Protein 3H5G (pdb70)

B-factor: mean 29.3, std 8.66, range [13.07, 100.46]

Secondary structure (DSSP, 8-state):
-HHHHHHHHHHHHH--HHHHHHHHHHT-/-HHHHHHHHHHHHH--HHHHHHHHHHH-/-HHHHHHHHHHHHH--HHHHHHHHHHT-

Structure (mmCIF, N/CA/C/O backbone):
data_3H5G
#
_entry.id   3H5G
#
_cell.length_a   76.723
_cell.length_b   29.237
_cell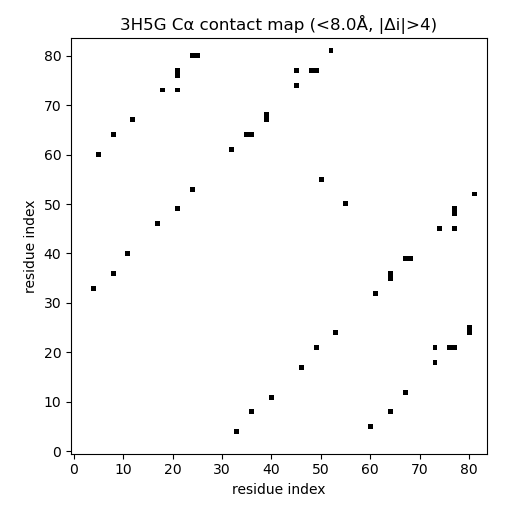.length_c   44.385
_cell.angle_alpha   90.00
_cell.angle_beta   119.60
_cell.angle_gamma   90.00
#
_symmetry.space_group_name_H-M   'C 1 2 1'
#
loop_
_entity.id
_entity.type
_entity.pdbx_description
1 polymer 'COIL SER L16D-Pen'
2 non-polymer 'ZINC ION'
3 non-polymer 'ACETATE ION'
4 water water
#
loop_
_atom_site.group_PDB
_atom_site.id
_atom_site.type_symbol
_atom_site.label_atom_id
_atom_site.label_alt_id
_atom_site.label_comp_id
_atom_site.label_asym_id
_atom_site.label_entity_id
_atom_site.label_seq_id
_atom_site.pdbx_PDB_ins_code
_atom_site.Cartn_x
_atom_site.Cartn_y
_atom_site.Cartn_z
_atom_site.occupancy
_atom_site.B_iso_or_equiv
_atom_site.auth_seq_id
_atom_site.auth_comp_id
_atom_site.auth_asym_id
_atom_site.auth_atom_id
_atom_site.pdbx_PDB_model_num
ATOM 4 N N . GLU A 1 2 ? -8.267 7.590 20.380 1.00 34.91 1 GLU A N 1
ATOM 5 C CA . GLU A 1 2 ? -7.163 6.656 20.583 1.00 34.02 1 GLU A CA 1
ATOM 6 C C . GLU A 1 2 ? -6.984 5.689 19.397 1.00 33.59 1 GLU A C 1
ATOM 7 O O . GLU A 1 2 ? -5.862 5.431 18.954 1.00 32.84 1 GLU A O 1
ATOM 13 N N . TRP A 1 3 ? -8.093 5.173 18.881 1.00 33.43 2 TRP A N 1
ATOM 14 C CA . TRP A 1 3 ? -8.041 4.204 17.784 1.00 33.24 2 TRP A CA 1
ATOM 15 C C . TRP A 1 3 ? -7.567 4.873 16.511 1.00 33.10 2 TRP A C 1
ATOM 16 O O . TRP A 1 3 ? -6.678 4.354 15.809 1.00 32.03 2 TRP A O 1
ATOM 27 N N . GLU A 1 4 ? -8.152 6.034 16.228 1.00 32.53 3 GLU A N 1
ATOM 28 C CA . GLU A 1 4 ? -7.796 6.791 15.028 1.00 32.56 3 GLU A CA 1
ATOM 29 C C . GLU A 1 4 ? -6.354 7.233 15.078 1.00 31.99 3 GLU A C 1
ATOM 30 O O . GLU A 1 4 ? -5.667 7.224 14.042 1.00 32.28 3 GLU A O 1
ATOM 36 N N . ALA A 1 5 ? -5.880 7.585 16.276 1.00 31.43 4 ALA A N 1
ATOM 37 C CA . ALA A 1 5 ? -4.475 7.957 16.474 1.00 31.67 4 ALA A CA 1
ATOM 38 C C . ALA A 1 5 ? -3.553 6.799 16.127 1.00 31.32 4 ALA A C 1
ATOM 39 O O . ALA A 1 5 ? -2.541 6.986 15.457 1.00 31.72 4 ALA A O 1
ATOM 41 N N . LEU A 1 6 ? -3.903 5.600 16.578 1.00 30.87 5 LEU A N 1
ATOM 42 C CA . LEU A 1 6 ? -3.135 4.391 16.234 1.00 30.82 5 LEU A CA 1
ATOM 43 C C . LEU A 1 6 ? -3.085 4.152 14.718 1.00 30.41 5 LEU A C 1
ATOM 44 O O . LEU A 1 6 ? -2.043 3.800 14.160 1.00 29.98 5 LEU A O 1
ATOM 49 N N . GLU A 1 7 ? -4.216 4.343 14.055 1.00 29.66 6 GLU A N 1
ATOM 50 C CA . GLU A 1 7 ? -4.273 4.177 12.600 1.00 29.69 6 GLU A CA 1
ATOM 51 C C . GLU A 1 7 ? -3.382 5.155 11.870 1.00 29.73 6 GLU A C 1
ATOM 52 O O . GLU A 1 7 ? -2.772 4.807 10.862 1.00 30.32 6 GLU A O 1
ATOM 58 N N . LYS A 1 8 ? -3.332 6.394 12.344 1.00 29.18 7 LYS A N 1
ATOM 59 C CA . LYS A 1 8 ? -2.483 7.397 11.712 1.00 28.86 7 LYS A CA 1
ATOM 60 C C . LYS A 1 8 ? -1.015 7.035 11.924 1.00 28.45 7 LYS A C 1
ATOM 61 O O . LYS A 1 8 ? -0.190 7.231 11.029 1.00 28.54 7 LYS A O 1
ATOM 67 N N . LYS A 1 9 ? -0.690 6.499 13.107 1.00 27.74 8 LYS A N 1
ATOM 68 C CA . LYS A 1 9 ? 0.666 6.024 13.391 1.00 27.53 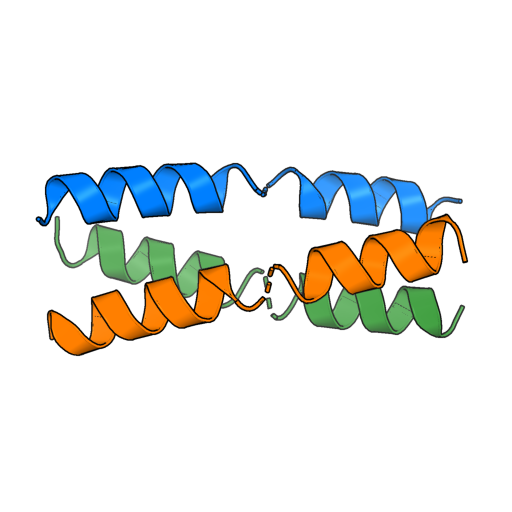8 LYS A CA 1
ATOM 69 C C . LYS A 1 9 ? 1.044 4.838 12.516 1.00 26.57 8 LYS A C 1
ATOM 70 O O . LYS A 1 9 ? 2.204 4.711 12.093 1.00 26.16 8 LYS A O 1
ATOM 76 N N . LEU A 1 10 ? 0.088 3.950 12.272 1.00 25.15 9 LEU A N 1
ATOM 77 C CA . LEU A 1 10 ? 0.333 2.786 11.406 1.00 25.24 9 LEU A CA 1
ATOM 78 C C . LEU A 1 10 ? 0.591 3.255 9.977 1.00 24.47 9 LEU A C 1
ATOM 79 O O . LEU A 1 10 ? 1.489 2.751 9.315 1.00 23.96 9 LEU A O 1
ATOM 84 N N . ALA A 1 11 ? -0.193 4.230 9.521 1.00 24.49 10 ALA A N 1
ATOM 85 C CA . ALA A 1 11 ? 0.024 4.859 8.214 1.00 24.90 10 ALA A CA 1
ATOM 86 C C . ALA A 1 11 ? 1.420 5.441 8.076 1.00 25.04 10 ALA A C 1
ATOM 87 O O . ALA A 1 11 ? 2.084 5.254 7.063 1.00 25.21 10 ALA A O 1
ATOM 89 N N . ALA A 1 12 ? 1.875 6.144 9.102 1.00 25.43 11 ALA A N 1
ATOM 90 C CA . ALA A 1 12 ? 3.221 6.703 9.113 1.00 25.94 11 ALA A CA 1
ATOM 91 C C . ALA A 1 12 ? 4.268 5.599 8.981 1.00 26.52 11 ALA A C 1
ATOM 92 O O . ALA A 1 12 ? 5.236 5.721 8.224 1.00 27.73 11 ALA A O 1
ATOM 94 N N . LEU A 1 13 ? 4.064 4.521 9.733 1.00 27.10 12 LEU A N 1
ATOM 95 C CA . LEU A 1 13 ? 5.008 3.412 9.732 1.00 27.51 12 LEU A CA 1
ATOM 96 C C . LEU A 1 13 ? 5.047 2.722 8.376 1.00 27.32 12 LEU A C 1
ATOM 97 O O . LEU A 1 13 ? 6.109 2.271 7.936 1.00 27.52 12 LEU A O 1
ATOM 102 N N . GLU A 1 14 ? 3.901 2.638 7.713 1.00 26.94 13 GLU A N 1
ATOM 103 C CA . GLU A 1 14 ? 3.842 2.022 6.392 1.00 27.63 13 GLU A CA 1
ATOM 104 C C . GLU A 1 14 ? 4.696 2.824 5.413 1.00 27.08 13 GLU A C 1
ATOM 105 O O . GLU A 1 14 ? 5.440 2.251 4.616 1.00 26.72 13 GLU A O 1
ATOM 111 N N . SER A 1 15 ? 4.621 4.148 5.502 1.00 27.11 14 SER A N 1
ATOM 112 C CA . SER A 1 15 ? 5.448 5.027 4.672 1.00 27.36 14 SER A CA 1
ATOM 113 C C . SER A 1 15 ? 6.939 4.858 4.931 1.00 27.22 14 SER A C 1
ATOM 114 O O . SER A 1 15 ? 7.746 4.793 4.007 1.00 27.76 14 SER A O 1
ATOM 117 N N . LYS A 1 16 ? 7.302 4.788 6.207 1.00 27.00 15 LYS A N 1
ATOM 118 C CA . LYS A 1 16 ? 8.680 4.556 6.599 1.00 27.00 15 LYS A CA 1
ATOM 119 C C . LYS A 1 16 ? 9.141 3.183 6.102 1.00 26.51 15 LYS A C 1
ATOM 120 O O . LYS A 1 16 ? 10.279 3.020 5.630 1.00 26.89 15 LYS A O 1
ATOM 134 N N . GLN A 1 18 ? 8.159 1.652 3.429 1.00 26.35 17 GLN A N 1
ATOM 135 C CA . GLN A 1 18 ? 8.451 1.753 2.003 1.00 26.55 17 GLN A CA 1
ATOM 136 C C . GLN A 1 18 ? 9.771 2.459 1.784 1.00 26.10 17 GLN A C 1
ATOM 137 O O . GLN A 1 18 ? 10.594 2.041 0.949 1.00 27.02 17 GLN A O 1
ATOM 143 N N . ALA A 1 19 ? 9.999 3.513 2.562 1.00 25.68 18 ALA A N 1
ATOM 144 C CA . ALA A 1 19 ? 11.200 4.334 2.427 1.00 25.48 18 ALA A CA 1
ATOM 145 C C . ALA A 1 19 ? 12.451 3.497 2.662 1.00 25.89 18 ALA A C 1
ATOM 146 O O . ALA A 1 19 ? 13.393 3.533 1.883 1.00 25.88 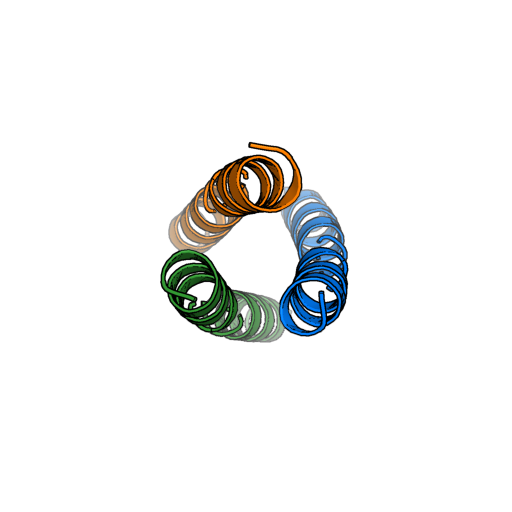18 ALA A O 1
ATOM 148 N N . LEU A 1 20 ? 12.443 2.694 3.713 1.00 25.66 19 LEU A N 1
ATOM 149 C CA . LEU A 1 20 ? 13.588 1.840 4.036 1.00 25.42 19 LEU A CA 1
ATOM 150 C C . LEU A 1 20 ? 13.791 0.725 3.029 1.00 25.19 19 LEU A C 1
ATOM 151 O O . LEU A 1 20 ? 14.937 0.378 2.711 1.00 24.39 19 LEU A O 1
ATOM 156 N N . GLU A 1 21 ? 12.700 0.152 2.534 1.00 25.22 20 GLU A N 1
ATOM 157 C CA . GLU A 1 21 ? 12.812 -0.882 1.506 1.00 25.36 20 GLU A CA 1
ATOM 158 C C . GLU A 1 21 ? 13.558 -0.323 0.288 1.00 24.28 20 GLU A C 1
ATOM 159 O O . GLU A 1 21 ? 14.416 -0.987 -0.289 1.00 22.85 20 GLU A O 1
ATOM 165 N N . LYS A 1 22 ? 13.185 0.877 -0.139 1.00 23.30 21 LYS A N 1
ATOM 166 C CA . LYS A 1 22 ? 13.782 1.458 -1.328 1.00 23.24 21 LYS A CA 1
ATOM 167 C C . LYS A 1 22 ? 15.262 1.805 -1.073 1.00 23.40 21 LYS A C 1
ATOM 168 O O . LYS A 1 22 ? 16.108 1.581 -1.928 1.00 22.96 21 LYS A O 1
ATOM 174 N N . LYS A 1 23 ? 15.554 2.340 0.101 1.00 22.37 22 LYS A N 1
ATOM 175 C CA . LYS A 1 23 ? 16.934 2.669 0.451 1.00 23.61 22 LYS A CA 1
ATOM 176 C C . LYS A 1 23 ? 17.803 1.446 0.502 1.00 23.43 22 LYS A C 1
ATOM 177 O O . LYS A 1 23 ? 18.949 1.469 0.052 1.00 23.94 22 LYS A O 1
ATOM 183 N N . LEU A 1 24 ? 17.283 0.355 1.066 1.00 23.44 23 LEU A N 1
ATOM 184 C CA . LEU A 1 24 ? 18.062 -0.876 1.101 1.00 23.06 23 LEU A CA 1
ATOM 185 C C . LEU A 1 24 ? 18.311 -1.403 -0.292 1.00 24.44 23 LEU A C 1
ATOM 186 O O . LEU A 1 24 ? 19.395 -1.909 -0.564 1.00 25.76 23 LEU A O 1
ATOM 191 N N . GLU A 1 25 ? 17.332 -1.253 -1.177 1.00 24.27 24 GLU A N 1
ATOM 192 C CA . GLU A 1 25 ? 17.532 -1.640 -2.592 1.00 24.29 24 GLU A CA 1
ATOM 193 C C . GLU A 1 25 ? 18.659 -0.838 -3.244 1.00 24.16 24 GLU A C 1
ATOM 194 O O . GLU A 1 25 ? 19.480 -1.383 -3.973 1.00 24.72 24 GLU A O 1
ATOM 200 N N . ALA A 1 26 ? 18.713 0.465 -2.987 1.00 23.36 25 ALA A N 1
ATOM 201 C CA . ALA A 1 26 ? 19.807 1.274 -3.481 1.00 22.93 25 ALA A CA 1
ATOM 202 C C . ALA A 1 26 ? 21.131 0.764 -2.910 1.00 22.92 25 ALA A C 1
ATOM 203 O O . ALA A 1 26 ? 22.115 0.595 -3.640 1.00 22.63 25 ALA A O 1
ATOM 205 N N . LEU A 1 27 ? 21.185 0.571 -1.596 1.00 23.43 26 LEU A N 1
ATOM 206 C CA . LEU A 1 27 ? 22.461 0.220 -0.956 1.00 23.60 26 LEU A CA 1
ATOM 207 C C . LEU A 1 27 ? 22.997 -1.131 -1.415 1.00 23.89 26 LEU A C 1
ATOM 208 O O . LEU A 1 27 ? 24.209 -1.308 -1.568 1.00 23.00 26 LEU A O 1
ATOM 213 N N . GLU A 1 28 ? 22.069 -2.058 -1.634 1.00 24.31 27 GLU A N 1
ATOM 214 C CA . GLU A 1 28 ? 22.378 -3.381 -2.208 1.00 24.65 27 GLU A CA 1
ATOM 215 C C . GLU A 1 28 ? 23.146 -3.270 -3.521 1.00 24.64 27 GLU A C 1
ATOM 216 O O . GLU A 1 28 ? 23.947 -4.162 -3.849 1.00 23.53 27 GLU A O 1
ATOM 222 N N . HIS A 1 29 ? 22.889 -2.202 -4.278 1.00 24.17 28 HIS A N 1
ATOM 223 C CA . HIS A 1 29 ? 23.457 -2.056 -5.603 1.00 24.53 28 HIS A CA 1
ATOM 224 C C . HIS A 1 29 ? 24.549 -0.988 -5.619 1.00 25.32 28 HIS A C 1
ATOM 225 O O . HIS A 1 29 ? 24.954 -0.502 -6.676 1.00 26.57 28 HIS A O 1
ATOM 232 N N . GLY A 1 30 ? 25.053 -0.672 -4.429 1.00 25.81 29 GLY A N 1
ATOM 233 C CA . GLY A 1 30 ? 26.203 0.192 -4.259 1.00 25.92 29 GLY A CA 1
ATOM 234 C C . GLY A 1 30 ? 25.885 1.556 -3.678 1.00 26.92 29 GLY A C 1
ATOM 235 O O . GLY A 1 30 ? 26.780 2.428 -3.684 1.00 26.69 29 GLY A O 1
ATOM 240 N N . GLU B 1 2 ? -6.651 -7.361 23.850 1.00 22.22 1 GLU B N 1
ATOM 241 C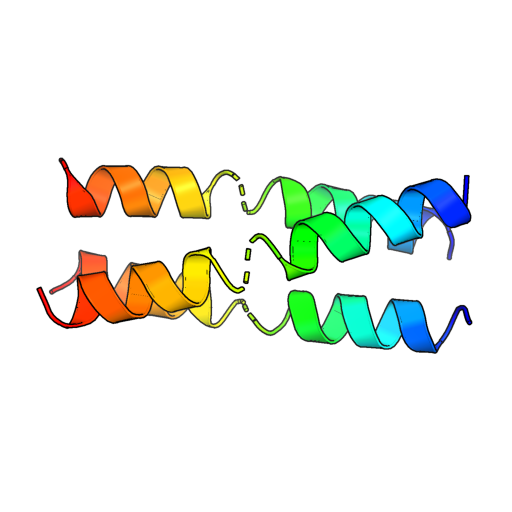 CA . GLU B 1 2 ? -6.465 -7.153 22.426 1.00 23.26 1 GLU B CA 1
ATOM 242 C C . GLU B 1 2 ? -5.891 -5.783 22.079 1.00 22.92 1 GLU B C 1
ATOM 243 O O . GLU B 1 2 ? -5.028 -5.670 21.215 1.00 24.94 1 GLU B O 1
ATOM 249 N N . TRP B 1 3 ? -6.399 -4.745 22.732 1.00 23.14 2 TRP B N 1
ATOM 250 C CA . TRP B 1 3 ? -5.971 -3.361 22.461 1.00 23.36 2 TRP B CA 1
ATOM 251 C C . TRP B 1 3 ? -4.516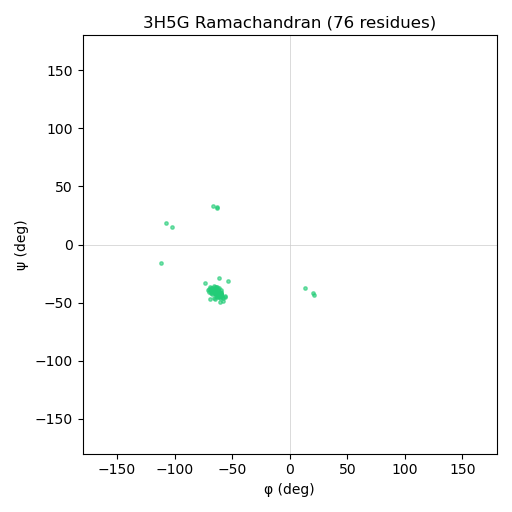 -3.201 22.869 1.00 22.70 2 TRP B C 1
ATOM 252 O O . TRP B 1 3 ? -3.687 -2.665 22.118 1.00 21.01 2 TRP B O 1
ATOM 263 N N . GLU B 1 4 ? -4.200 -3.703 24.063 1.00 22.86 3 GLU B N 1
ATOM 264 C CA . GLU B 1 4 ? -2.830 -3.671 24.568 1.00 24.40 3 GLU B CA 1
ATOM 265 C C . GLU B 1 4 ? -1.873 -4.362 23.594 1.00 24.36 3 GLU B C 1
ATOM 266 O O . GLU B 1 4 ? -0.765 -3.875 23.342 1.00 24.24 3 GLU B O 1
ATOM 272 N N . ALA B 1 5 ? -2.282 -5.519 23.084 1.00 25.73 4 ALA B N 1
ATOM 273 C CA . ALA B 1 5 ? -1.442 -6.300 22.193 1.00 25.69 4 ALA B CA 1
ATOM 274 C C . ALA B 1 5 ? -1.113 -5.527 20.937 1.00 26.02 4 ALA B C 1
ATOM 275 O O . ALA B 1 5 ? 0.023 -5.523 20.468 1.00 25.34 4 ALA B O 1
ATOM 277 N N . LEU B 1 6 ? -2.116 -4.853 20.407 1.00 26.26 5 LEU B N 1
ATOM 278 C CA . LEU B 1 6 ? -1.945 -4.016 19.238 1.00 26.16 5 LEU B CA 1
ATOM 279 C C . LEU B 1 6 ? -1.018 -2.840 19.516 1.00 25.08 5 LEU B C 1
ATOM 280 O O . LEU B 1 6 ? -0.126 -2.547 18.719 1.00 23.92 5 LEU B O 1
ATOM 285 N N . GLU B 1 7 ? -1.239 -2.149 20.629 1.00 24.82 6 GLU B N 1
ATOM 286 C CA . GLU B 1 7 ? -0.370 -1.020 20.978 1.00 25.60 6 GLU B CA 1
ATOM 287 C C . GLU B 1 7 ? 1.077 -1.443 21.142 1.00 25.47 6 GLU B C 1
ATOM 288 O O . GLU B 1 7 ? 1.980 -0.745 20.693 1.00 24.94 6 GLU B O 1
ATOM 294 N N . LYS B 1 8 ? 1.294 -2.584 21.792 1.00 25.55 7 LYS B N 1
ATOM 295 C CA . LYS B 1 8 ? 2.643 -3.049 22.053 1.00 26.04 7 LYS B CA 1
ATOM 296 C C . LYS B 1 8 ? 3.297 -3.482 20.752 1.00 25.83 7 LYS B C 1
ATOM 297 O O . LYS B 1 8 ? 4.489 -3.232 20.544 1.00 25.37 7 LYS B O 1
ATOM 303 N N . LYS B 1 9 ? 2.536 -4.119 19.864 1.00 25.57 8 LYS B N 1
ATOM 304 C CA . LYS B 1 9 ? 3.123 -4.470 18.563 1.00 26.26 8 LYS B CA 1
ATOM 305 C C . LYS B 1 9 ? 3.538 -3.229 17.778 1.00 25.71 8 LYS B C 1
ATOM 306 O O . LYS B 1 9 ? 4.643 -3.192 17.176 1.00 26.98 8 LYS B O 1
ATOM 312 N N . LEU B 1 10 ? 2.685 -2.203 17.777 1.00 25.33 9 LEU B N 1
ATOM 313 C CA . LEU B 1 10 ? 3.028 -0.936 17.103 1.00 26.08 9 LEU B CA 1
ATOM 314 C C . LEU B 1 10 ? 4.261 -0.288 17.717 1.00 25.66 9 LEU B C 1
ATOM 315 O O . LEU B 1 10 ? 5.130 0.202 16.991 1.00 25.41 9 LEU B O 1
ATOM 320 N N . ALA B 1 11 ? 4.336 -0.263 19.046 1.00 25.70 10 ALA B N 1
ATOM 321 C CA . ALA B 1 11 ? 5.510 0.282 19.737 1.00 25.71 10 ALA B CA 1
ATOM 322 C C . ALA B 1 11 ? 6.781 -0.499 19.386 1.00 26.35 10 ALA B C 1
ATOM 323 O O . ALA B 1 11 ? 7.837 0.096 19.152 1.00 27.48 10 ALA B O 1
ATOM 325 N N . ALA B 1 12 ? 6.681 -1.824 19.324 1.00 25.92 11 ALA B N 1
ATOM 326 C CA . ALA B 1 12 ? 7.834 -2.649 18.946 1.00 25.57 11 ALA B CA 1
ATOM 327 C C . ALA B 1 12 ? 8.264 -2.376 17.521 1.00 25.30 11 ALA B C 1
ATOM 328 O O . ALA B 1 12 ? 9.442 -2.260 17.240 1.00 25.14 11 ALA B O 1
ATOM 330 N N . LEU B 1 13 ? 7.313 -2.282 16.611 1.00 24.56 12 LEU B N 1
ATOM 331 C CA . LEU B 1 13 ? 7.633 -1.926 15.233 1.00 25.32 12 LEU B CA 1
ATOM 332 C C . LEU B 1 13 ? 8.306 -0.543 15.116 1.00 25.28 12 LEU B C 1
ATOM 333 O O . LEU B 1 13 ? 9.244 -0.379 14.353 1.00 25.52 12 LEU B O 1
ATOM 338 N N . GLU B 1 14 ? 7.816 0.444 15.857 1.00 25.50 13 GLU B N 1
ATOM 339 C CA . GLU B 1 14 ? 8.435 1.764 15.845 1.00 26.14 13 GLU B CA 1
ATOM 340 C C . GLU B 1 14 ? 9.896 1.676 16.311 1.00 25.69 13 GLU B C 1
ATOM 341 O O . GLU B 1 14 ? 10.769 2.327 15.737 1.00 24.18 13 GLU B O 1
ATOM 347 N N . SER B 1 15 ? 10.167 0.847 17.315 1.00 25.68 14 SER B N 1
ATOM 348 C CA . SER B 1 15 ? 11.531 0.697 17.823 1.00 25.70 14 SER B CA 1
ATOM 349 C C . SER B 1 15 ? 12.437 0.009 16.813 1.00 25.04 14 SER B C 1
ATOM 350 O O . SER B 1 15 ? 13.594 0.406 16.628 1.00 23.96 14 SER B O 1
ATOM 353 N N . LYS B 1 16 ? 11.905 -1.026 16.176 1.00 24.90 15 LYS B N 1
ATOM 354 C CA . LYS B 1 16 ? 12.630 -1.731 15.133 1.00 25.33 15 LYS B CA 1
ATOM 355 C C . LYS B 1 16 ? 12.890 -0.791 13.975 1.00 25.62 15 LYS B C 1
ATOM 356 O O . LYS B 1 16 ? 13.993 -0.752 13.449 1.00 24.89 15 LYS B O 1
ATOM 370 N N . GLN B 1 18 ? 13.416 2.422 14.098 1.00 26.19 17 GLN B N 1
ATOM 371 C CA . GLN B 1 18 ? 14.581 3.198 14.523 1.00 26.57 17 GLN B CA 1
ATOM 372 C C . GLN B 1 18 ? 15.896 2.428 14.516 1.00 26.04 17 GLN B C 1
ATOM 373 O O . GLN B 1 18 ? 16.915 2.970 14.058 1.00 26.77 17 GLN B O 1
ATOM 379 N N . ALA B 1 19 ? 15.890 1.193 15.004 1.00 25.30 18 ALA B N 1
ATOM 380 C CA . ALA B 1 19 ? 17.117 0.395 15.066 1.00 25.95 18 ALA B CA 1
ATOM 381 C C . A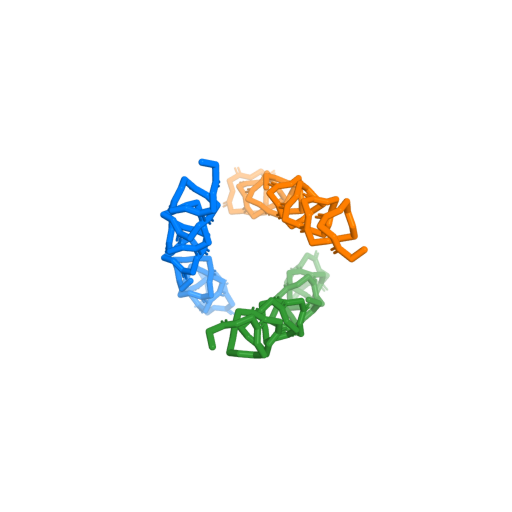LA B 1 19 ? 17.644 0.098 13.675 1.00 25.79 18 ALA B C 1
ATOM 382 O O . ALA B 1 19 ? 18.843 0.145 13.444 1.00 26.66 18 ALA B O 1
ATOM 384 N N . LEU B 1 20 ? 16.746 -0.237 12.751 1.00 25.99 19 LEU B N 1
ATOM 385 C CA . LEU B 1 20 ? 17.144 -0.611 11.407 1.00 27.05 19 LEU B CA 1
ATOM 386 C C . LEU B 1 20 ? 17.649 0.608 10.645 1.00 27.62 19 LEU B C 1
ATOM 387 O O . LEU B 1 20 ? 18.645 0.512 9.958 1.00 27.85 19 LEU B O 1
ATOM 392 N N . GLU B 1 21 ? 17.000 1.755 10.826 1.00 27.74 20 GLU B N 1
ATOM 393 C CA . GLU B 1 21 ? 17.465 2.987 10.173 1.00 27.72 20 GLU B CA 1
ATOM 394 C C . GLU B 1 21 ? 18.872 3.331 10.661 1.00 27.86 20 GLU B C 1
ATOM 395 O O . GLU B 1 21 ? 19.731 3.720 9.876 1.00 27.71 20 GLU B O 1
ATOM 401 N N . LYS B 1 22 ? 19.119 3.163 11.955 1.00 27.30 21 LYS B N 1
ATOM 402 C CA . LYS B 1 22 ? 20.433 3.425 12.542 1.00 27.96 21 LYS B CA 1
ATOM 403 C C . LYS B 1 22 ? 21.508 2.501 11.932 1.00 27.84 21 LYS B C 1
ATOM 404 O O . LYS B 1 22 ? 22.610 2.927 11.601 1.00 27.56 21 LYS B O 1
ATOM 410 N N . LYS B 1 23 ? 21.170 1.234 11.746 1.00 25.50 22 LYS B N 1
ATOM 411 C CA . LYS B 1 23 ? 22.104 0.283 11.153 1.00 26.86 22 LYS B CA 1
ATOM 412 C C . LYS B 1 23 ? 22.331 0.601 9.662 1.00 25.82 22 LYS B C 1
ATOM 413 O O . LYS B 1 23 ? 23.428 0.439 9.150 1.00 25.22 22 LYS B O 1
ATOM 419 N N . LEU B 1 24 ? 21.290 1.035 8.963 1.00 25.61 23 LEU B N 1
ATOM 420 C CA . LEU B 1 24 ? 21.412 1.383 7.541 1.00 24.92 23 LEU B CA 1
ATOM 421 C C . LEU B 1 24 ? 22.357 2.560 7.390 1.00 24.92 23 LEU B C 1
ATOM 422 O O . LEU B 1 24 ? 23.223 2.588 6.514 1.00 23.96 23 LEU B O 1
ATOM 427 N N . GLU B 1 25 ? 22.206 3.525 8.276 1.00 23.65 24 GLU B N 1
ATOM 428 C CA . GLU B 1 25 ? 23.066 4.731 8.250 1.00 23.91 24 GLU B CA 1
ATOM 429 C C . GLU B 1 25 ? 24.496 4.354 8.530 1.00 23.66 24 GLU B C 1
ATOM 430 O O . GLU B 1 25 ? 25.415 4.865 7.877 1.00 23.94 24 GLU B O 1
ATOM 436 N N . ALA B 1 26 ? 24.717 3.457 9.484 1.00 23.64 25 ALA B N 1
ATOM 437 C CA . ALA B 1 26 ? 26.072 3.019 9.794 1.00 23.36 25 ALA B CA 1
ATOM 438 C C . ALA B 1 26 ? 26.666 2.286 8.593 1.00 23.20 25 ALA B C 1
ATOM 439 O O . ALA B 1 26 ? 27.825 2.477 8.266 1.00 23.73 25 ALA B O 1
ATOM 441 N N . LEU B 1 27 ? 25.863 1.476 7.902 1.00 23.38 26 LEU B N 1
ATOM 442 C CA . LEU B 1 27 ? 26.391 0.745 6.741 1.00 23.64 26 LEU B CA 1
ATOM 443 C C . LEU B 1 27 ? 26.693 1.678 5.566 1.00 23.13 26 LEU B C 1
ATOM 444 O O . LEU B 1 27 ? 27.722 1.546 4.871 1.00 23.54 26 LEU B O 1
ATOM 449 N N . GLU B 1 28 ? 25.800 2.629 5.349 1.00 23.26 27 GLU B N 1
ATOM 450 C CA . GLU B 1 28 ? 25.951 3.538 4.243 1.00 23.95 27 GLU B CA 1
ATOM 451 C C . GLU B 1 28 ? 27.135 4.469 4.397 1.00 23.61 27 GLU B C 1
ATOM 452 O O . GLU B 1 28 ? 27.822 4.725 3.429 1.00 23.93 27 GLU B O 1
ATOM 458 N N . HIS B 1 29 ? 27.324 4.995 5.594 1.00 24.23 28 HIS B N 1
ATOM 459 C CA . HIS B 1 29 ? 28.297 6.065 5.838 1.00 24.47 28 HIS B CA 1
ATOM 460 C C . HIS B 1 29 ? 29.501 5.708 6.672 1.00 25.20 28 HIS B C 1
ATOM 461 O O . HIS B 1 29 ? 30.458 6.482 6.677 1.00 24.97 28 HIS B O 1
ATOM 468 N N . GLY B 1 30 ? 29.433 4.588 7.377 1.00 26.34 29 GLY B N 1
ATOM 469 C CA . GLY B 1 30 ? 30.431 4.231 8.379 1.00 26.90 29 GLY B CA 1
ATOM 470 C C . GLY B 1 30 ? 31.468 3.232 7.936 1.00 28.91 29 GLY B C 1
ATOM 471 O O . GLY B 1 30 ? 32.511 3.086 8.596 1.00 30.66 29 GLY B O 1
ATOM 476 N N . GLU C 1 2 ? -12.799 -3.506 10.625 1.00 27.26 1 GLU C N 1
ATOM 477 C CA . GLU C 1 2 ? -11.802 -2.469 10.952 1.00 28.16 1 GLU C CA 1
ATOM 478 C C . GLU C 1 2 ? -10.627 -3.054 11.754 1.00 28.65 1 GLU C C 1
ATOM 479 O O . GLU C 1 2 ? -9.431 -2.854 11.443 1.00 28.68 1 GLU C O 1
ATOM 485 N N . TRP C 1 3 ? -10.973 -3.732 12.829 1.00 28.39 2 TRP C N 1
ATOM 486 C CA A TRP C 1 3 ? -9.964 -4.312 13.723 0.50 28.26 2 TRP C CA 1
ATOM 487 C CA B TRP C 1 3 ? -9.981 -4.311 13.716 0.50 28.50 2 TRP C CA 1
ATOM 488 C C . TRP C 1 3 ? -9.165 -5.363 12.973 1.00 28.19 2 TRP C C 1
ATOM 489 O O . TRP C 1 3 ? -7.930 -5.433 13.073 1.00 28.48 2 TRP C O 1
ATOM 510 N N . GLU C 1 4 ? -9.866 -6.187 12.219 1.00 27.56 3 GLU C N 1
ATOM 511 C CA . GLU C 1 4 ? -9.263 -7.322 11.558 1.00 28.04 3 GLU C CA 1
ATOM 512 C C . GLU C 1 4 ? -8.300 -6.848 10.479 1.00 27.71 3 GLU C C 1
ATOM 513 O O . GLU C 1 4 ? -7.221 -7.420 10.308 1.00 28.47 3 GLU C O 1
ATOM 519 N N . ALA C 1 5 ? -8.691 -5.792 9.765 1.00 27.96 4 ALA C N 1
ATOM 520 C CA . ALA C 1 5 ? -7.845 -5.160 8.761 1.00 27.34 4 ALA C CA 1
ATOM 521 C C . ALA C 1 5 ? -6.597 -4.567 9.350 1.00 27.14 4 ALA C C 1
ATOM 522 O O . ALA C 1 5 ? -5.515 -4.693 8.775 1.00 26.77 4 ALA C O 1
ATOM 524 N N . LEU C 1 6 ? -6.724 -3.905 10.500 1.00 27.61 5 LEU C N 1
ATOM 525 C CA . LEU C 1 6 ? -5.569 -3.346 11.165 1.00 27.18 5 LEU C CA 1
ATOM 526 C C . LEU C 1 6 ? -4.612 -4.446 11.606 1.00 26.26 5 LEU C C 1
ATOM 527 O O . LEU C 1 6 ? -3.408 -4.313 11.463 1.00 25.52 5 LEU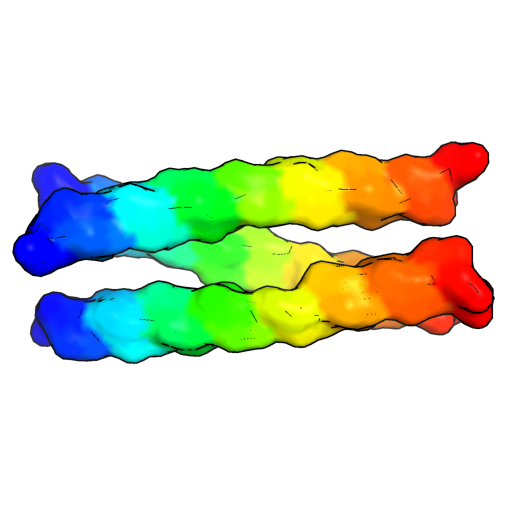 C O 1
ATOM 532 N N . GLU C 1 7 ? -5.145 -5.535 12.145 1.00 26.00 6 GLU C N 1
ATOM 533 C CA . GLU C 1 7 ? -4.293 -6.659 12.535 1.00 26.54 6 GLU C CA 1
ATOM 534 C C . GLU C 1 7 ? -3.571 -7.268 11.343 1.00 26.12 6 GLU C C 1
ATOM 535 O O . GLU C 1 7 ? -2.399 -7.647 11.470 1.00 26.51 6 GLU C O 1
ATOM 541 N N . LYS C 1 8 ? -4.241 -7.358 10.196 1.00 26.42 7 LYS C N 1
ATOM 542 C CA . LYS C 1 8 ? -3.593 -7.859 8.964 1.00 26.95 7 LYS C CA 1
ATOM 543 C C . LYS C 1 8 ? -2.453 -6.952 8.539 1.00 26.90 7 LYS C C 1
ATOM 544 O O . LYS C 1 8 ? -1.368 -7.414 8.188 1.00 25.99 7 LYS C O 1
ATOM 550 N N . LYS C 1 9 ? -2.722 -5.652 8.568 1.00 27.31 8 LYS C N 1
ATOM 551 C CA . LYS C 1 9 ? -1.709 -4.660 8.232 1.00 27.86 8 LYS C CA 1
ATOM 552 C C . LYS C 1 9 ? -0.493 -4.766 9.158 1.00 27.91 8 LYS C C 1
ATOM 553 O O . LYS C 1 9 ? 0.653 -4.713 8.701 1.00 27.55 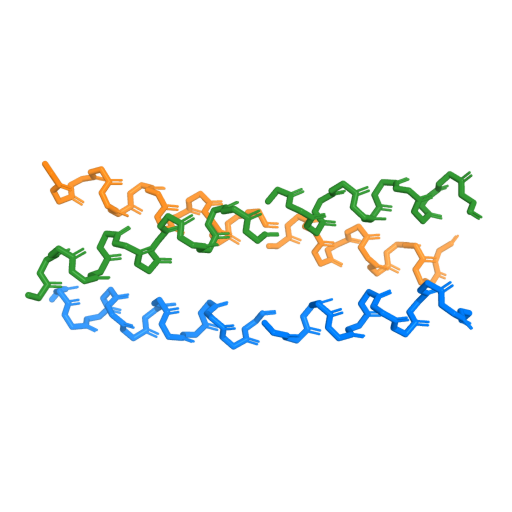8 LYS C O 1
ATOM 559 N N . LEU C 1 10 ? -0.731 -4.947 10.452 1.00 27.09 9 LEU C N 1
ATOM 560 C CA . LEU C 1 10 ? 0.384 -5.056 11.398 1.00 27.97 9 LEU C CA 1
ATOM 561 C C . LEU C 1 10 ? 1.180 -6.294 11.127 1.00 28.08 9 LEU C C 1
ATOM 562 O O . LEU C 1 10 ? 2.415 -6.253 11.180 1.00 28.40 9 LEU C O 1
ATOM 567 N N . ALA C 1 11 ? 0.494 -7.391 10.817 1.00 28.50 10 ALA C N 1
ATOM 568 C CA . ALA C 1 11 ? 1.187 -8.647 10.502 1.00 28.23 10 ALA C CA 1
ATOM 569 C C . ALA C 1 11 ? 2.000 -8.488 9.232 1.00 28.54 10 ALA C C 1
ATOM 570 O O . ALA C 1 11 ? 3.112 -9.006 9.147 1.00 28.76 10 ALA C O 1
ATOM 572 N N . ALA C 1 12 ? 1.478 -7.772 8.236 1.00 27.97 11 ALA C N 1
ATOM 573 C CA . ALA C 1 12 ? 2.248 -7.554 7.005 1.00 28.37 11 ALA C CA 1
ATOM 574 C C . ALA C 1 12 ? 3.503 -6.725 7.296 1.00 28.29 11 ALA C C 1
ATOM 575 O O . ALA C 1 12 ? 4.594 -7.004 6.783 1.00 29.39 11 ALA C O 1
ATOM 577 N N . LEU C 1 13 ? 3.343 -5.706 8.119 1.00 28.27 12 LEU C N 1
ATOM 578 C CA . LEU C 1 13 ? 4.487 -4.867 8.544 1.00 29.09 12 LEU C CA 1
ATOM 579 C C . LEU C 1 13 ? 5.519 -5.673 9.309 1.00 28.80 12 LEU C C 1
ATOM 580 O O . LEU C 1 13 ? 6.724 -5.531 9.070 1.00 28.81 12 LEU C O 1
ATOM 585 N N . GLU C 1 14 ? 5.070 -6.560 10.189 1.00 28.47 13 GLU C N 1
ATOM 586 C CA . GLU C 1 14 ? 6.001 -7.443 10.907 1.00 29.09 13 GLU C CA 1
ATOM 587 C C . GLU C 1 14 ? 6.822 -8.294 9.954 1.00 28.30 13 GLU C C 1
ATOM 588 O O . GLU C 1 14 ? 8.027 -8.419 10.118 1.00 28.50 13 GLU C O 1
ATOM 594 N N . SER C 1 15 ? 6.153 -8.861 8.956 1.00 28.48 14 SER C N 1
ATOM 595 C CA A SER C 1 15 ? 6.816 -9.697 7.963 0.50 28.17 14 SER C CA 1
ATOM 596 C CA B SER C 1 15 ? 6.791 -9.686 7.949 0.50 28.12 14 SER C CA 1
ATOM 597 C C . SER C 1 15 ? 7.847 -8.906 7.164 1.00 27.96 14 SER C C 1
ATOM 598 O O . SER C 1 15 ? 8.963 -9.391 6.928 1.00 27.86 14 SER C O 1
ATOM 603 N N . LYS C 1 16 ? 7.488 -7.686 6.768 1.00 28.07 15 LYS C N 1
ATOM 604 C CA . LYS C 1 16 ? 8.392 -6.808 6.030 1.00 27.64 15 LYS C CA 1
ATOM 605 C C . LYS C 1 16 ? 9.546 -6.407 6.956 1.00 27.13 15 LYS C C 1
ATOM 606 O O . LYS C 1 16 ? 10.709 -6.375 6.542 1.00 26.47 15 LYS C O 1
ATOM 620 N N . GLN C 1 18 ? 10.920 -8.200 9.347 1.00 25.51 17 GLN C N 1
ATOM 621 C CA . GLN C 1 18 ? 11.903 -9.267 9.405 1.00 24.94 17 GLN C CA 1
ATOM 622 C C . GLN C 1 18 ? 12.644 -9.398 8.074 1.00 24.11 17 GLN C C 1
ATOM 623 O O . GLN C 1 18 ? 13.844 -9.618 8.058 1.00 23.19 17 GLN C O 1
ATOM 629 N N . ALA C 1 19 ? 11.943 -9.220 6.962 1.00 22.41 18 ALA C N 1
ATOM 630 C CA . ALA C 1 19 ? 12.593 -9.352 5.655 1.00 23.05 18 ALA C CA 1
ATOM 631 C C . ALA C 1 19 ? 13.693 -8.329 5.482 1.00 23.15 18 ALA C C 1
ATOM 632 O O . ALA C 1 19 ? 14.770 -8.638 5.014 1.00 23.60 18 ALA C O 1
ATOM 634 N N . LEU C 1 20 ? 13.404 -7.091 5.853 1.00 22.40 19 LEU C N 1
ATOM 635 C CA . LEU C 1 20 ? 14.376 -6.008 5.659 1.00 22.56 19 LEU C CA 1
ATOM 636 C C . LEU C 1 20 ? 15.523 -6.135 6.683 1.00 23.00 19 LEU C C 1
ATOM 637 O O . LEU C 1 20 ? 16.688 -5.841 6.381 1.00 24.07 19 LEU C O 1
ATOM 642 N N . GLU C 1 21 ? 15.220 -6.625 7.884 1.00 22.63 20 GLU C N 1
ATOM 643 C CA . GLU C 1 21 ? 16.277 -6.890 8.860 1.00 22.56 20 GLU C CA 1
ATOM 644 C C . GLU C 1 21 ? 17.276 -7.904 8.284 1.00 23.60 20 GLU C C 1
ATOM 645 O O . GLU C 1 21 ? 18.502 -7.707 8.346 1.00 24.12 20 GLU C O 1
ATOM 651 N N . LYS C 1 22 ? 16.772 -8.955 7.650 1.00 23.41 21 LYS C N 1
ATOM 652 C CA . LYS C 1 22 ? 17.656 -9.969 7.088 1.00 23.97 21 LYS C CA 1
ATOM 653 C C . LYS C 1 22 ? 18.443 -9.423 5.903 1.00 23.76 21 LYS C C 1
ATOM 654 O O . LYS C 1 22 ? 19.626 -9.727 5.741 1.00 24.37 21 LYS C O 1
ATOM 660 N N . LYS C 1 23 ? 17.784 -8.610 5.078 1.00 24.07 22 LYS C N 1
ATOM 661 C CA . LYS C 1 23 ? 18.452 -7.985 3.965 1.00 24.44 22 LYS C CA 1
ATOM 662 C C . LYS C 1 23 ? 19.590 -7.067 4.429 1.00 24.68 22 LYS C C 1
ATOM 663 O O . LYS C 1 23 ? 20.710 -7.104 3.887 1.00 26.38 22 LYS C O 1
ATOM 669 N N . LEU C 1 24 ? 19.343 -6.291 5.467 1.00 24.37 23 LEU C N 1
ATOM 670 C CA . LEU C 1 24 ? 20.378 -5.415 6.000 1.00 24.81 23 LEU C CA 1
ATOM 671 C C . LEU C 1 24 ? 21.543 -6.231 6.504 1.00 24.14 23 LEU C C 1
ATOM 672 O O . LEU C 1 24 ? 22.690 -5.880 6.236 1.00 24.84 23 LEU C O 1
ATOM 677 N N . GLU C 1 25 ? 21.252 -7.335 7.187 1.00 24.98 24 GLU C N 1
ATOM 678 C CA . GLU C 1 25 ? 22.324 -8.229 7.665 1.00 25.54 24 GLU C CA 1
ATOM 679 C C . GLU C 1 25 ? 23.140 -8.763 6.491 1.00 25.16 24 GLU C C 1
ATOM 680 O O . GLU C 1 25 ? 24.375 -8.816 6.575 1.00 24.56 24 GLU C O 1
ATOM 686 N N . ALA C 1 26 ? 22.488 -9.124 5.381 1.00 24.65 25 ALA C N 1
ATOM 687 C CA . ALA C 1 26 ? 23.206 -9.561 4.211 1.00 24.81 25 ALA C CA 1
ATOM 688 C C . ALA C 1 26 ? 24.177 -8.483 3.740 1.00 24.65 25 ALA C C 1
ATOM 689 O O . ALA C 1 26 ? 25.317 -8.767 3.483 1.00 25.42 25 ALA C O 1
ATOM 691 N N . LEU C 1 27 ? 23.696 -7.246 3.626 1.00 24.52 26 LEU C N 1
ATOM 692 C CA . LEU C 1 27 ? 24.512 -6.151 3.144 1.00 24.71 26 LEU C CA 1
ATOM 693 C C . LEU C 1 27 ? 25.710 -5.879 4.037 1.00 24.18 26 LEU C C 1
ATOM 694 O O . LEU C 1 27 ? 26.788 -5.558 3.549 1.00 24.07 26 LEU C O 1
ATOM 699 N N . GLU C 1 28 ? 25.520 -6.002 5.344 1.00 25.14 27 GLU C N 1
ATOM 700 C CA . GLU C 1 28 ? 26.609 -5.795 6.298 1.00 25.32 27 GLU C CA 1
ATOM 701 C C . GLU C 1 28 ? 27.755 -6.781 6.097 1.00 25.43 27 GLU C C 1
ATOM 702 O O . GLU C 1 28 ? 28.902 -6.473 6.418 1.00 24.39 27 GLU C O 1
ATOM 708 N N . HIS C 1 29 ? 27.421 -7.966 5.593 1.00 24.99 28 HIS C N 1
ATOM 709 C CA . HIS C 1 29 ? 28.385 -9.033 5.394 1.00 25.60 28 HIS C CA 1
ATOM 710 C C . HIS C 1 29 ? 28.809 -9.154 3.934 1.00 26.64 28 HIS C C 1
ATOM 711 O O . HIS C 1 29 ? 29.448 -10.139 3.539 1.00 27.02 28 HIS C O 1
ATOM 718 N N . GLY C 1 30 ? 28.512 -8.130 3.144 1.00 26.98 29 GLY C N 1
ATOM 719 C CA . GLY C 1 30 ? 29.062 -8.028 1.802 1.00 27.25 29 GLY C CA 1
ATOM 720 C C . GLY C 1 30 ? 28.042 -8.122 0.702 1.00 27.50 29 GLY C C 1
ATOM 721 O O . GLY C 1 30 ? 28.451 -8.143 -0.456 1.00 28.56 29 GLY C O 1
#

Solvent-accessible surface area: 5925 Å² total

Radius of gyration: 14.26 Å; Cα contacts (8 Å, |Δi|>4): 26; chains: 3; bounding box: 42×18×30 Å

Sequence (84 aa):
EWEALEKKLAALESKQALEKKLEALEHGEWEALEKKLAALESKQALEKKLEALEHGEWWEALEKKLAALESSKQALEKKLEALEHG

Foldseek 3Di:
DVVVVVVVVVVVVVCVVVVVVVVVVVVD/DVVVVVVVVVVVVVVVVVVVVVCVVVPD/DVVVVVVVVVVVVVVVVVVVVVVVVVVD